Protein AF-A0A3C1WQU0-F1 (afdb_monomer_lite)

Structure (mmCIF, N/CA/C/O backbone):
data_AF-A0A3C1WQU0-F1
#
_entry.id   AF-A0A3C1WQU0-F1
#
loop_
_atom_site.group_PDB
_atom_site.id
_atom_site.type_symbol
_atom_site.label_atom_id
_atom_site.label_alt_id
_atom_site.label_comp_id
_atom_site.label_asym_id
_atom_site.label_entity_id
_atom_site.label_seq_id
_atom_site.pdbx_PDB_ins_code
_atom_site.Cartn_x
_atom_site.Cartn_y
_atom_site.Cartn_z
_atom_site.occupancy
_atom_site.B_iso_or_equiv
_atom_site.auth_seq_id
_atom_site.auth_comp_id
_atom_site.auth_asym_id
_atom_site.auth_atom_id
_atom_site.pdbx_PDB_model_num
ATOM 1 N N . GLU A 1 1 ? -15.881 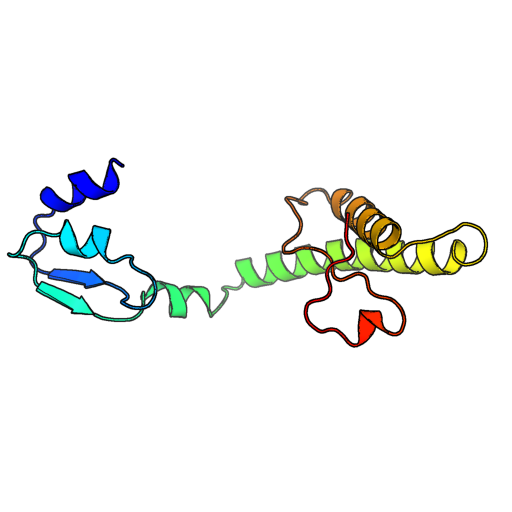16.418 13.4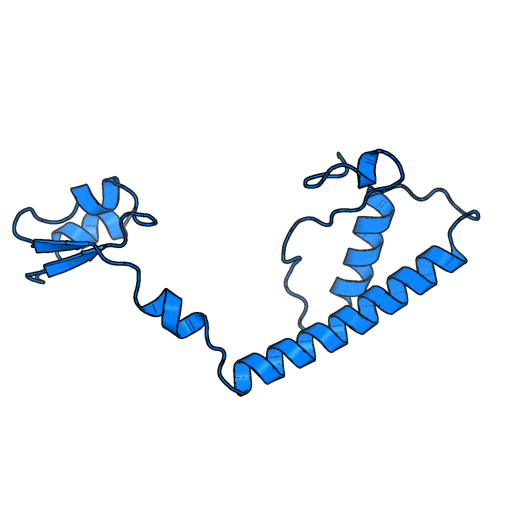57 1.00 62.28 1 GLU A N 1
ATOM 2 C CA . GLU A 1 1 ? -16.452 17.200 14.574 1.00 62.28 1 GLU A CA 1
ATOM 3 C C . GLU A 1 1 ? -17.679 16.532 15.187 1.00 62.28 1 GLU A C 1
ATOM 5 O O . GLU A 1 1 ? -17.634 16.295 16.381 1.00 62.28 1 GLU A O 1
ATOM 10 N N . ALA A 1 2 ? -18.686 16.111 14.406 1.00 83.75 2 ALA A N 1
ATOM 11 C CA . ALA A 1 2 ? -19.897 15.455 14.938 1.00 83.75 2 ALA A CA 1
ATOM 12 C C . ALA A 1 2 ? -19.635 14.257 15.876 1.00 83.75 2 ALA A C 1
ATOM 14 O O . ALA A 1 2 ? -20.265 14.146 16.919 1.00 83.75 2 ALA A O 1
ATOM 15 N N . ILE A 1 3 ? -18.637 13.418 15.570 1.00 91.25 3 ILE A N 1
ATOM 16 C CA . ILE A 1 3 ? -18.340 12.242 16.400 1.00 91.25 3 ILE A CA 1
ATOM 17 C C . ILE A 1 3 ? -18.020 12.594 17.860 1.00 91.25 3 ILE A C 1
ATOM 19 O O . ILE A 1 3 ? -18.403 11.846 18.743 1.00 91.25 3 ILE A O 1
ATOM 23 N N . TYR A 1 4 ? -17.361 13.724 18.131 1.00 91.06 4 TYR A N 1
ATOM 24 C CA . TYR A 1 4 ? -16.984 14.103 19.496 1.00 91.06 4 TYR A CA 1
ATOM 25 C C . TYR A 1 4 ? -18.214 14.480 20.329 1.00 91.06 4 TYR A C 1
ATOM 27 O O . TYR A 1 4 ? -18.360 14.003 21.448 1.00 91.06 4 TYR A O 1
ATOM 35 N N . SER A 1 5 ? -19.144 15.250 19.753 1.00 90.62 5 SER A N 1
ATOM 36 C CA . SER A 1 5 ? -20.416 15.571 20.410 1.00 90.62 5 SER A CA 1
ATOM 37 C C . SER A 1 5 ? -21.321 14.349 20.563 1.00 90.62 5 SER A C 1
ATOM 39 O O . SER A 1 5 ? -22.008 14.212 21.570 1.00 90.62 5 SER A O 1
ATOM 41 N N . ASP A 1 6 ? -21.306 13.433 19.592 1.00 92.50 6 ASP A N 1
ATOM 42 C CA . ASP A 1 6 ? -22.162 12.244 19.620 1.00 92.50 6 ASP A CA 1
ATOM 43 C C . ASP A 1 6 ? -21.801 11.301 20.781 1.00 92.50 6 ASP A C 1
ATOM 45 O O . ASP A 1 6 ? -22.675 10.628 21.332 1.00 92.50 6 ASP A O 1
ATOM 49 N N . LEU A 1 7 ? -20.531 11.282 21.205 1.00 92.25 7 LEU A N 1
ATOM 50 C CA . LEU A 1 7 ? -20.067 10.458 22.325 1.00 92.25 7 LEU A CA 1
ATOM 51 C C . LEU A 1 7 ? -20.708 10.852 23.662 1.00 92.25 7 LEU A C 1
ATOM 53 O O . LEU A 1 7 ? -20.916 9.972 24.498 1.00 92.25 7 LEU A O 1
ATOM 57 N N . HIS A 1 8 ? -21.116 12.115 23.849 1.00 90.44 8 HIS A N 1
ATOM 58 C CA . HIS A 1 8 ? -21.858 12.554 25.046 1.00 90.44 8 HIS A CA 1
ATOM 59 C C . HIS A 1 8 ? -23.219 11.875 25.183 1.00 90.44 8 HIS A C 1
ATOM 61 O O . HIS A 1 8 ? -23.776 11.816 26.280 1.00 90.44 8 HIS A O 1
ATOM 67 N N . HIS A 1 9 ? -23.764 11.381 24.073 1.00 91.81 9 HIS A N 1
ATOM 68 C CA . HIS A 1 9 ? -25.095 10.793 23.997 1.00 91.81 9 HIS A CA 1
ATOM 69 C C . HIS A 1 9 ? -25.087 9.259 24.034 1.00 91.81 9 HIS A C 1
ATOM 71 O O . HIS A 1 9 ? -26.152 8.649 23.940 1.00 91.81 9 HIS A O 1
ATOM 77 N N . ILE A 1 10 ? -23.918 8.629 24.198 1.00 91.88 10 ILE A N 1
ATOM 78 C CA . ILE A 1 10 ? -23.814 7.179 24.394 1.00 91.88 10 ILE A CA 1
ATOM 79 C C . ILE A 1 10 ? -24.502 6.771 25.704 1.00 91.88 10 ILE A C 1
ATOM 81 O O . ILE A 1 10 ? -24.215 7.298 26.779 1.00 91.88 10 ILE A O 1
ATOM 85 N N . ASP A 1 11 ? -25.400 5.792 25.613 1.00 91.56 11 ASP A N 1
ATOM 86 C CA . ASP A 1 11 ? -26.152 5.224 26.738 1.00 91.56 11 ASP A CA 1
ATOM 87 C C . ASP A 1 11 ? -25.600 3.858 27.190 1.00 91.56 11 ASP A C 1
ATOM 89 O O . ASP A 1 11 ? -26.075 3.256 28.159 1.00 91.56 11 ASP A O 1
ATOM 93 N N . GLN A 1 12 ? -24.560 3.358 26.517 1.00 93.50 12 GLN A N 1
ATOM 94 C CA . GLN A 1 12 ? -23.916 2.094 26.848 1.00 93.50 12 GLN A CA 1
ATOM 95 C C . GLN A 1 12 ? -23.139 2.195 28.162 1.00 93.50 12 GLN A C 1
ATOM 97 O O . GLN A 1 12 ? -22.309 3.073 28.373 1.00 93.50 12 GLN A O 1
ATOM 102 N N . LYS A 1 13 ? -23.313 1.188 29.023 1.00 93.69 13 LYS A N 1
ATOM 103 C CA . LYS A 1 13 ? -22.566 1.064 30.284 1.00 93.69 13 LYS A CA 1
ATOM 104 C C . LYS A 1 13 ? -21.056 0.893 30.080 1.00 93.69 13 LYS A C 1
ATOM 106 O O . LYS A 1 13 ? -20.271 1.230 30.965 1.00 93.69 13 LYS A O 1
ATOM 111 N N . SER A 1 14 ? -20.645 0.316 28.955 1.00 96.25 14 SER A N 1
ATOM 112 C CA . SER A 1 14 ? -19.241 0.048 28.660 1.00 96.25 14 SER A CA 1
ATOM 113 C C . SER A 1 14 ? -18.924 0.249 27.191 1.00 96.25 14 SER A C 1
ATOM 115 O O . SER A 1 14 ? -19.688 -0.202 26.338 1.00 96.25 14 SER A O 1
ATOM 117 N N . VAL A 1 15 ? -17.761 0.830 26.916 1.00 95.56 15 VAL A N 1
ATOM 118 C CA . VAL A 1 15 ? -17.258 1.079 25.562 1.00 95.56 15 VAL A CA 1
ATOM 119 C C . VAL A 1 15 ? -15.888 0.429 25.420 1.00 95.56 15 VAL A C 1
ATOM 121 O O . VAL A 1 15 ? -15.025 0.578 26.288 1.00 95.56 15 VAL A O 1
ATOM 124 N N . LEU A 1 16 ? -15.697 -0.323 24.335 1.00 95.81 16 LEU A N 1
ATOM 125 C C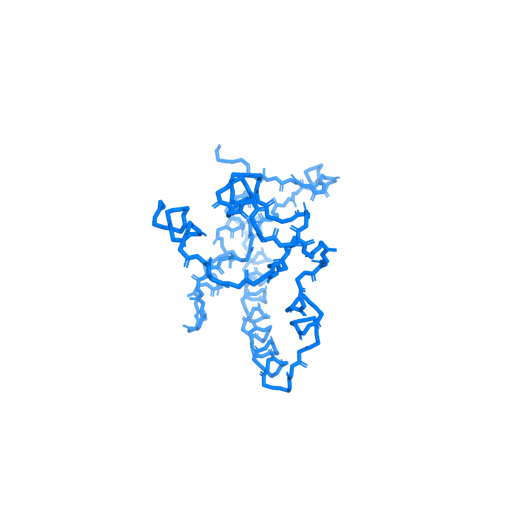A . LEU A 1 16 ? -14.394 -0.871 23.980 1.00 95.81 16 LEU A CA 1
ATOM 126 C C . LEU A 1 16 ? -13.562 0.206 23.290 1.00 95.81 16 LEU A C 1
ATOM 128 O O . LEU A 1 16 ? -14.017 0.809 22.323 1.00 95.81 16 LEU A O 1
ATOM 132 N N . ILE A 1 17 ? -12.339 0.402 23.772 1.00 95.19 17 ILE A N 1
ATOM 133 C CA . ILE A 1 17 ? -11.352 1.281 23.151 1.00 95.19 17 ILE A CA 1
ATOM 134 C C . ILE A 1 17 ? -10.063 0.504 22.895 1.00 95.19 17 ILE A C 1
ATOM 136 O O . ILE A 1 17 ? -9.622 -0.285 23.737 1.00 95.19 17 ILE A O 1
ATOM 140 N N . ASP A 1 18 ? -9.460 0.754 21.738 1.00 95.25 18 ASP A N 1
ATOM 141 C CA . ASP A 1 18 ? -8.122 0.275 21.414 1.00 95.25 18 ASP A CA 1
ATOM 142 C C . ASP A 1 18 ? -7.108 1.372 21.787 1.00 95.25 18 ASP A C 1
ATOM 144 O O . ASP A 1 18 ? -7.096 2.420 21.133 1.00 95.25 18 ASP A O 1
ATOM 148 N N . PRO A 1 19 ? -6.309 1.195 22.856 1.00 92.25 19 PRO A N 1
ATOM 149 C CA . PRO A 1 19 ? -5.433 2.249 23.365 1.00 92.25 19 PRO A CA 1
ATOM 150 C C . PRO A 1 19 ? -4.297 2.624 22.405 1.00 92.25 19 PRO A C 1
ATOM 152 O O . PRO A 1 19 ? -3.733 3.702 22.566 1.00 92.25 19 PRO A O 1
ATOM 155 N N . ASP A 1 20 ? -3.981 1.775 21.421 1.00 92.81 20 ASP A N 1
ATOM 156 C CA . ASP A 1 20 ? -2.903 2.022 20.456 1.00 92.81 20 ASP A CA 1
ATOM 157 C C . ASP A 1 20 ? -3.382 2.815 19.226 1.00 92.81 20 ASP A C 1
ATOM 159 O O . ASP A 1 20 ? -2.572 3.277 18.424 1.00 92.81 20 ASP A O 1
ATOM 163 N N . VAL A 1 21 ? -4.701 2.972 19.058 1.00 92.44 21 VAL A N 1
ATOM 164 C CA . VAL A 1 21 ? -5.313 3.552 17.848 1.00 92.44 21 VAL A CA 1
ATOM 165 C C . VAL A 1 21 ? -6.216 4.743 18.166 1.00 92.44 21 VAL A C 1
ATOM 167 O O . VAL A 1 21 ? -6.268 5.707 17.402 1.00 92.44 21 VAL A O 1
ATOM 170 N N . VAL A 1 22 ? -6.964 4.685 19.270 1.00 93.88 22 VAL A N 1
ATOM 171 C CA . VAL A 1 22 ? -7.934 5.726 19.627 1.00 93.88 22 VAL A CA 1
ATOM 172 C C . VAL A 1 22 ? -7.203 6.934 20.207 1.00 93.88 22 VAL A C 1
ATOM 174 O O . VAL A 1 22 ? -6.449 6.815 21.171 1.00 93.88 22 VAL A O 1
ATOM 177 N N . ASN A 1 23 ? -7.449 8.117 19.636 1.00 93.88 23 ASN A N 1
ATOM 178 C CA . ASN A 1 23 ? -6.877 9.356 20.157 1.00 93.88 23 ASN A CA 1
ATOM 179 C C . ASN A 1 23 ? -7.463 9.707 21.538 1.00 93.88 23 ASN A C 1
ATOM 181 O O . ASN A 1 23 ? -8.595 9.346 21.862 1.00 93.88 23 ASN A O 1
ATOM 185 N N . SER A 1 24 ? -6.699 10.443 22.345 1.00 93.12 24 SER A N 1
ATOM 186 C CA . SER A 1 24 ? -7.091 10.790 23.715 1.00 93.12 24 SER A CA 1
ATOM 187 C C . SER A 1 24 ? -8.360 11.635 23.798 1.00 93.12 24 SER A C 1
ATOM 189 O O . SER A 1 24 ? -9.098 11.509 24.768 1.00 93.12 24 SER A O 1
ATOM 191 N N . GLU A 1 25 ? -8.628 12.470 22.794 1.00 94.00 25 GLU A N 1
ATOM 192 C CA . GLU A 1 25 ? -9.779 13.372 22.800 1.00 94.00 25 GLU A CA 1
ATOM 193 C C . GLU A 1 25 ? -11.094 12.596 22.746 1.00 94.00 25 GLU A C 1
ATOM 195 O O . GLU A 1 25 ? -11.972 12.815 23.570 1.00 94.00 25 GLU A O 1
ATOM 200 N N . LEU A 1 26 ? -11.195 11.585 21.878 1.00 93.69 26 LEU A N 1
ATOM 201 C CA . LEU A 1 26 ? -12.371 10.707 21.833 1.00 93.69 26 LEU A CA 1
ATOM 202 C C . LEU A 1 26 ? -12.625 10.006 23.173 1.00 93.69 26 LEU A C 1
ATOM 204 O O . LEU A 1 26 ? -13.768 9.751 23.533 1.00 93.69 26 LEU A O 1
ATOM 208 N N . VAL A 1 27 ? -11.569 9.677 23.918 1.00 93.12 27 VAL A N 1
ATOM 209 C CA . VAL A 1 27 ? -11.714 9.055 25.240 1.00 93.12 27 VAL A CA 1
ATOM 210 C C . VAL A 1 27 ? -12.194 10.071 26.277 1.00 93.12 27 VAL A C 1
ATOM 212 O O . VAL A 1 27 ? -12.985 9.711 27.145 1.00 93.12 27 VAL A O 1
ATOM 215 N N . ASN A 1 28 ? -11.741 11.324 26.184 1.00 92.88 28 ASN A N 1
ATOM 216 C CA . ASN A 1 28 ? -12.141 12.405 27.087 1.00 92.88 28 ASN A CA 1
ATOM 217 C C . ASN A 1 28 ? 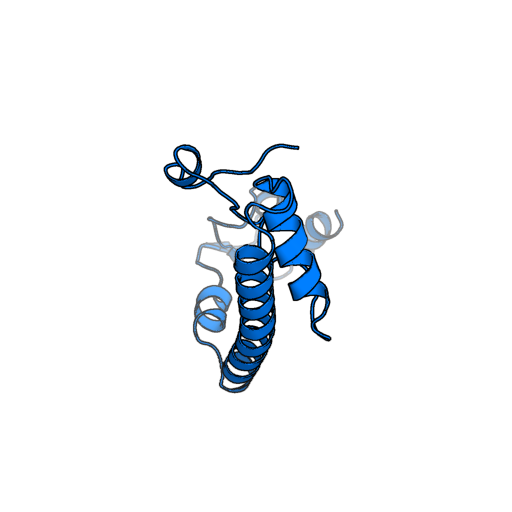-13.602 12.823 26.893 1.00 92.88 28 ASN A C 1
ATOM 219 O O . ASN A 1 28 ? -14.253 13.201 27.864 1.00 92.88 28 ASN A O 1
ATOM 223 N N . GLU A 1 29 ? -14.118 12.715 25.669 1.00 94.25 29 GLU A N 1
ATOM 224 C CA . GLU A 1 29 ? -15.518 13.014 25.357 1.00 94.25 29 GLU A CA 1
ATOM 225 C C . GLU A 1 29 ? -16.486 11.887 25.758 1.00 94.25 29 GLU A C 1
ATOM 227 O O . GLU A 1 29 ? -17.695 12.022 25.610 1.00 94.25 29 GLU A O 1
ATOM 232 N N . LEU A 1 30 ? -16.012 10.756 26.290 1.00 94.06 30 LEU A N 1
ATOM 233 C CA . LEU A 1 30 ? -16.917 9.733 26.816 1.00 94.06 30 LEU A CA 1
ATOM 234 C C . LEU A 1 30 ? -17.466 10.141 28.197 1.00 94.06 30 LEU A C 1
ATOM 236 O O . LEU A 1 30 ? -16.699 10.577 29.060 1.00 94.06 30 LEU A O 1
ATOM 240 N N . PRO A 1 31 ? -18.770 9.937 28.471 1.00 93.81 31 PRO A N 1
ATOM 241 C CA . PRO A 1 31 ? -19.332 10.193 29.790 1.00 93.81 31 PRO A CA 1
ATOM 242 C C . PRO A 1 31 ? -18.582 9.417 30.878 1.00 93.81 31 PRO A C 1
ATOM 244 O O . PRO A 1 31 ? -18.303 8.227 30.733 1.00 93.81 31 PRO A O 1
ATOM 247 N N . SER A 1 32 ? -18.320 10.057 32.019 1.00 91.00 32 SER A N 1
ATOM 248 C CA . SER A 1 32 ? -17.595 9.440 33.144 1.00 91.00 32 SER A CA 1
ATOM 249 C C . SER A 1 32 ? -18.305 8.223 33.757 1.00 91.00 32 SER A C 1
ATOM 251 O O . SER A 1 32 ? -17.694 7.454 34.497 1.00 91.00 32 SER A O 1
ATOM 253 N N . SER A 1 33 ? -19.591 8.032 33.444 1.00 93.12 33 SER A N 1
ATOM 254 C CA . SER A 1 33 ? -20.385 6.853 33.799 1.00 93.12 33 SER A CA 1
ATOM 255 C C . SER A 1 33 ? -20.027 5.602 32.985 1.00 93.12 33 SER A C 1
ATOM 257 O O . SER A 1 33 ? -20.368 4.491 33.401 1.00 93.12 33 SER A O 1
ATOM 259 N N . VAL A 1 34 ? -19.348 5.753 31.845 1.00 95.75 34 VAL A N 1
ATOM 260 C CA . VAL A 1 34 ? -18.976 4.654 30.951 1.00 95.75 34 VAL A CA 1
ATOM 261 C C . VAL A 1 34 ? -17.750 3.918 31.484 1.00 95.75 34 VAL A C 1
ATOM 263 O O . VAL A 1 34 ? -16.705 4.494 31.774 1.00 95.75 34 VAL A O 1
ATOM 266 N N . THR A 1 35 ? -17.841 2.591 31.554 1.00 96.44 35 THR A N 1
ATOM 267 C CA . THR A 1 35 ? -16.690 1.730 31.847 1.00 96.44 35 THR A CA 1
ATOM 268 C C . THR A 1 35 ? -15.881 1.469 30.578 1.00 96.44 35 THR A C 1
ATOM 270 O O . THR A 1 35 ? -16.368 0.840 29.638 1.00 96.44 35 THR A O 1
ATOM 273 N N . LEU A 1 36 ? -14.618 1.892 30.561 1.00 95.38 36 LEU A N 1
ATOM 274 C CA . LEU A 1 36 ? -13.726 1.654 29.427 1.00 95.38 36 LEU A CA 1
ATOM 275 C C . LEU A 1 36 ? -13.178 0.221 29.435 1.00 95.38 36 LEU A C 1
ATOM 277 O O . LEU A 1 36 ? -12.511 -0.202 30.380 1.00 95.38 36 LEU A O 1
ATOM 281 N N . ILE A 1 37 ? -13.406 -0.509 28.346 1.00 96.56 37 ILE A N 1
ATOM 282 C CA . ILE A 1 37 ? -12.813 -1.824 28.090 1.00 96.56 37 ILE A CA 1
ATOM 283 C C . ILE A 1 37 ? -11.631 -1.625 27.142 1.00 96.56 37 ILE A C 1
ATOM 285 O O . ILE A 1 37 ? -11.811 -1.425 25.947 1.00 96.56 37 ILE A O 1
ATOM 289 N N . LYS A 1 38 ? -10.408 -1.693 27.669 1.00 96.06 38 LYS A N 1
ATOM 290 C CA . LYS A 1 38 ? -9.184 -1.496 26.879 1.00 96.06 38 LYS A CA 1
ATOM 291 C C . LYS A 1 38 ? -8.729 -2.810 26.254 1.00 96.06 38 LYS A C 1
ATOM 293 O O . LYS A 1 38 ? -8.193 -3.660 26.966 1.00 96.06 38 LYS A O 1
ATOM 298 N N . LYS A 1 39 ? -8.979 -3.001 24.958 1.00 95.56 39 LYS A N 1
ATOM 299 C CA . LYS A 1 39 ? -8.594 -4.208 24.205 1.00 95.56 39 LYS A CA 1
ATOM 300 C C . LYS A 1 39 ? -8.363 -3.874 22.727 1.00 95.56 39 LYS A C 1
ATOM 302 O O . LYS A 1 39 ? -9.004 -2.947 22.238 1.00 95.56 39 LYS A O 1
ATOM 307 N N . PRO A 1 40 ? -7.539 -4.662 22.009 1.00 93.75 40 PRO A N 1
ATOM 308 C CA . PRO A 1 40 ? -7.391 -4.514 20.567 1.00 93.75 40 PRO A CA 1
ATOM 309 C C . PRO A 1 40 ? -8.737 -4.579 19.846 1.00 93.75 40 PRO A C 1
ATOM 311 O O . PRO A 1 40 ? -9.621 -5.351 20.240 1.00 93.75 40 PRO A O 1
ATOM 314 N N . ASN A 1 41 ? -8.879 -3.808 18.769 1.00 93.25 41 ASN A N 1
ATOM 315 C CA . ASN A 1 41 ? -10.082 -3.835 17.948 1.00 93.25 41 ASN A CA 1
ATOM 316 C C . ASN A 1 41 ? -10.330 -5.268 17.421 1.00 93.25 41 ASN A C 1
ATOM 318 O O . ASN A 1 41 ? -9.476 -5.813 16.716 1.00 93.25 41 ASN A O 1
ATOM 322 N N . PRO A 1 42 ? -11.492 -5.893 17.699 1.00 92.25 42 PRO A N 1
ATOM 323 C CA . PRO A 1 42 ? -11.762 -7.273 17.286 1.00 92.25 42 PRO A CA 1
ATOM 324 C C . PRO A 1 42 ? -11.706 -7.469 15.766 1.00 92.25 42 PRO A C 1
ATOM 326 O O . PRO A 1 42 ? -11.367 -8.557 15.296 1.00 92.25 42 PRO A O 1
ATOM 329 N N . THR A 1 43 ? -11.975 -6.416 14.988 1.00 94.12 43 THR A N 1
ATOM 330 C CA . THR A 1 43 ? -11.908 -6.478 13.524 1.00 94.12 43 THR A CA 1
ATOM 331 C C . THR A 1 43 ? -10.486 -6.702 13.007 1.00 94.12 43 THR A C 1
ATOM 333 O O . THR A 1 43 ? -10.337 -7.222 11.904 1.00 94.12 43 THR A O 1
ATOM 336 N N . LEU A 1 44 ? -9.444 -6.402 13.800 1.00 92.50 44 LEU A N 1
ATOM 337 C CA . LEU A 1 44 ? -8.039 -6.623 13.444 1.00 92.50 44 LEU A CA 1
ATOM 338 C C . LEU A 1 44 ? -7.765 -8.090 13.095 1.00 92.50 44 LEU A C 1
ATOM 340 O O . LEU A 1 44 ? -7.212 -8.377 12.035 1.00 92.50 44 LEU A O 1
ATOM 344 N N . LEU A 1 45 ? -8.179 -9.012 13.969 1.00 92.19 45 LEU A N 1
ATOM 345 C CA . LEU A 1 45 ? -7.993 -10.449 13.750 1.00 92.19 45 LEU A CA 1
ATOM 346 C C . LEU A 1 45 ? -8.931 -10.974 12.663 1.00 92.19 45 LEU A C 1
ATOM 348 O O . LEU A 1 45 ? -8.535 -11.828 11.875 1.00 92.19 45 LEU A O 1
ATOM 352 N N . MET A 1 46 ? -10.151 -10.433 12.582 1.00 94.81 46 MET A N 1
ATOM 353 C CA . MET A 1 46 ? -11.125 -10.846 11.569 1.00 94.81 46 MET A CA 1
ATOM 354 C C . MET A 1 46 ? -10.634 -10.533 10.153 1.00 94.81 46 MET A C 1
ATOM 356 O O . MET A 1 46 ? -10.661 -11.412 9.302 1.00 94.81 46 MET A O 1
ATOM 360 N N . LYS A 1 47 ? -10.108 -9.325 9.906 1.00 95.44 47 LYS A N 1
ATOM 361 C CA . LYS A 1 47 ? -9.576 -8.938 8.586 1.00 95.44 47 LYS A CA 1
ATOM 362 C C . LYS A 1 47 ? -8.198 -9.536 8.276 1.00 95.44 47 LYS A C 1
ATOM 364 O O . LYS A 1 47 ? -7.684 -9.386 7.163 1.00 95.44 47 LYS A O 1
ATOM 369 N N . ALA A 1 48 ? -7.539 -10.161 9.254 1.00 96.00 48 ALA A N 1
ATOM 370 C CA . ALA A 1 48 ? -6.241 -10.793 9.041 1.00 96.00 48 ALA A CA 1
ATOM 371 C C . ALA A 1 48 ? -6.376 -12.041 8.153 1.00 96.00 48 ALA A C 1
ATOM 373 O O . ALA A 1 48 ? -5.561 -12.222 7.245 1.00 96.00 48 ALA A O 1
ATOM 374 N N . VAL A 1 49 ? -7.434 -12.835 8.361 1.00 97.06 49 VAL A N 1
ATOM 375 C CA . VAL A 1 49 ? -7.735 -14.057 7.602 1.00 97.06 49 VAL A CA 1
ATOM 376 C C . VAL A 1 49 ? -8.719 -13.737 6.480 1.00 97.06 49 VAL A C 1
ATOM 378 O O . VAL A 1 49 ? -9.887 -13.461 6.732 1.00 97.06 49 VAL A O 1
ATOM 381 N N . LYS A 1 50 ? -8.239 -13.776 5.236 1.00 97.88 50 LYS A N 1
ATOM 382 C CA . LYS A 1 50 ? -9.044 -13.441 4.055 1.00 97.88 50 LYS A CA 1
ATOM 383 C C . LYS A 1 50 ? -9.978 -14.599 3.732 1.00 97.88 50 LYS A C 1
ATOM 385 O O . LYS A 1 50 ? -9.581 -15.764 3.796 1.00 97.88 50 LYS A O 1
ATOM 390 N N . ASN A 1 51 ? -11.210 -14.282 3.366 1.00 98.38 51 ASN A N 1
ATOM 391 C CA . ASN A 1 51 ? -12.158 -15.261 2.860 1.00 98.38 51 ASN A CA 1
ATOM 392 C C . ASN A 1 51 ? -11.848 -15.619 1.385 1.00 98.38 51 ASN A C 1
ATOM 394 O O . ASN A 1 51 ? -11.075 -14.920 0.725 1.00 98.38 51 ASN A O 1
ATOM 398 N N . PRO A 1 52 ? -12.449 -16.688 0.831 1.00 98.62 52 PRO A N 1
ATOM 399 C CA . PRO A 1 52 ? -12.161 -17.124 -0.539 1.00 98.62 52 PRO A CA 1
ATOM 400 C C . PRO A 1 52 ? -12.401 -16.058 -1.621 1.00 98.62 52 PRO A C 1
ATOM 402 O O . PRO A 1 52 ? -11.674 -16.020 -2.611 1.00 98.62 52 PRO A O 1
ATOM 405 N N . THR A 1 53 ? -13.385 -15.175 -1.438 1.00 98.56 53 THR A N 1
ATOM 406 C CA . THR A 1 53 ? -13.665 -14.072 -2.369 1.00 98.56 53 THR A CA 1
ATOM 407 C C . THR A 1 53 ? -12.559 -13.018 -2.327 1.00 98.56 53 THR A C 1
ATOM 409 O O . THR A 1 53 ? -12.090 -12.585 -3.376 1.00 98.56 53 THR A O 1
ATOM 412 N N . GLU A 1 54 ? -12.100 -12.634 -1.132 1.00 98.50 54 GLU A N 1
ATOM 413 C CA . GLU A 1 54 ? -10.986 -11.688 -0.960 1.00 98.50 54 GLU A CA 1
ATOM 414 C C . GLU A 1 54 ? -9.681 -12.230 -1.558 1.00 98.50 54 GLU A C 1
ATOM 416 O O . GLU A 1 54 ? -8.951 -11.489 -2.216 1.00 98.50 54 GLU A O 1
ATOM 421 N N . ILE A 1 55 ? -9.408 -13.528 -1.379 1.00 98.56 55 ILE A N 1
ATOM 422 C CA . ILE A 1 55 ? -8.238 -14.195 -1.969 1.00 98.56 55 ILE A CA 1
ATOM 423 C C . ILE A 1 55 ? -8.316 -14.145 -3.495 1.00 98.56 55 ILE A C 1
ATOM 425 O O . ILE A 1 55 ? -7.383 -13.663 -4.130 1.00 98.56 55 ILE A O 1
ATOM 429 N N . LYS A 1 56 ? -9.449 -14.549 -4.082 1.00 98.69 56 LYS A N 1
ATOM 430 C CA . LYS A 1 56 ? -9.644 -14.528 -5.537 1.00 98.69 56 LYS A CA 1
ATOM 431 C C . LYS A 1 56 ? -9.462 -13.126 -6.132 1.00 98.69 56 LYS A C 1
ATOM 433 O O . LYS A 1 56 ? -8.845 -12.976 -7.182 1.00 98.69 56 LYS A O 1
ATOM 438 N N . ASN A 1 57 ? -9.983 -12.096 -5.467 1.00 98.00 57 ASN A N 1
ATOM 439 C CA . ASN A 1 57 ? -9.811 -10.713 -5.921 1.00 98.00 57 ASN A CA 1
ATOM 440 C C . ASN A 1 57 ? -8.357 -10.242 -5.777 1.00 98.00 57 ASN A C 1
ATOM 442 O O . ASN A 1 57 ? -7.853 -9.537 -6.646 1.00 98.00 57 ASN A O 1
ATOM 446 N N . THR A 1 58 ? -7.662 -10.667 -4.718 1.00 97.94 58 THR A N 1
ATOM 447 C CA . THR A 1 58 ? -6.230 -10.387 -4.545 1.00 97.94 58 THR A CA 1
ATOM 448 C C . THR A 1 58 ? -5.414 -11.023 -5.671 1.00 97.94 58 THR A C 1
ATOM 450 O O . THR A 1 58 ? -4.538 -10.367 -6.226 1.00 97.94 58 THR A O 1
ATOM 453 N N . GLU A 1 59 ? -5.715 -12.268 -6.048 1.00 98.38 59 GLU A N 1
ATOM 454 C CA . GLU A 1 59 ? -5.069 -12.955 -7.173 1.00 98.38 59 GLU A CA 1
ATOM 455 C C . GLU A 1 59 ? -5.302 -12.221 -8.499 1.00 98.38 59 GLU A C 1
ATOM 457 O O . GLU A 1 59 ? -4.347 -12.002 -9.241 1.00 98.38 59 GLU A O 1
ATOM 462 N N . ALA A 1 60 ? -6.537 -11.788 -8.774 1.00 97.88 60 ALA A N 1
ATOM 463 C CA . ALA A 1 60 ? -6.858 -11.005 -9.968 1.00 97.88 60 ALA A CA 1
ATOM 464 C C . ALA A 1 60 ? -6.050 -9.696 -10.029 1.00 97.88 60 ALA A C 1
ATOM 466 O O . ALA A 1 60 ? -5.373 -9.445 -11.023 1.00 97.88 60 ALA A O 1
ATOM 467 N N . ALA A 1 61 ? -6.010 -8.935 -8.929 1.00 97.44 61 ALA A N 1
ATOM 468 C CA . ALA A 1 61 ? -5.217 -7.708 -8.849 1.00 97.44 61 ALA A CA 1
ATOM 469 C C . ALA A 1 61 ? -3.711 -7.955 -9.081 1.00 97.44 61 ALA A C 1
ATOM 471 O O . ALA A 1 61 ? -3.036 -7.152 -9.722 1.00 97.44 61 ALA A O 1
ATOM 472 N N . HIS A 1 62 ? -3.173 -9.084 -8.603 1.00 98.19 62 HIS A N 1
ATOM 473 C CA . HIS A 1 62 ? -1.771 -9.451 -8.843 1.00 98.19 62 HIS A CA 1
ATOM 474 C C . HIS A 1 62 ? -1.500 -9.858 -10.295 1.00 98.19 62 HIS A C 1
ATOM 476 O O . HIS A 1 62 ? -0.388 -9.652 -10.781 1.00 98.19 62 HIS A O 1
ATOM 482 N N . ILE A 1 63 ? -2.479 -10.437 -10.995 1.00 98.19 63 ILE A N 1
ATOM 483 C CA . ILE A 1 63 ? -2.351 -10.740 -12.425 1.00 98.19 63 ILE A CA 1
ATOM 484 C C . ILE A 1 63 ? -2.218 -9.435 -13.215 1.00 98.19 63 ILE A C 1
ATOM 486 O O . ILE A 1 63 ? -1.295 -9.311 -14.025 1.00 98.19 63 ILE A O 1
ATOM 490 N N . ASP A 1 64 ? -3.071 -8.449 -12.934 1.00 97.38 64 ASP A N 1
ATOM 491 C CA . ASP A 1 64 ? -3.024 -7.143 -13.596 1.00 97.38 64 ASP A CA 1
ATOM 492 C C . ASP A 1 64 ? -1.718 -6.392 -13.293 1.00 97.38 64 ASP A C 1
ATOM 494 O O . ASP A 1 64 ? -1.055 -5.901 -14.215 1.00 97.38 64 ASP A O 1
ATOM 498 N N . ASP A 1 65 ? -1.269 -6.381 -12.030 1.00 98.31 65 ASP A N 1
ATOM 499 C CA . ASP A 1 65 ? 0.028 -5.785 -11.671 1.00 98.31 65 ASP A CA 1
ATOM 500 C C . ASP A 1 65 ? 1.198 -6.537 -12.327 1.00 98.31 65 ASP A C 1
ATOM 502 O O . ASP A 1 65 ? 2.153 -5.927 -12.809 1.00 98.31 65 ASP A O 1
ATOM 506 N N . GLY A 1 66 ? 1.103 -7.864 -12.449 1.00 98.31 66 GLY A N 1
ATOM 507 C CA . GLY A 1 66 ? 2.076 -8.686 -13.165 1.00 98.31 66 GLY A CA 1
ATOM 508 C C . GLY A 1 66 ? 2.211 -8.294 -14.640 1.00 98.31 66 GLY A C 1
ATOM 509 O O . GLY A 1 66 ? 3.329 -8.228 -15.168 1.00 98.31 66 GLY A O 1
ATOM 510 N N . VAL A 1 67 ? 1.100 -7.967 -15.308 1.00 98.31 67 VAL A N 1
ATOM 511 C CA . VAL A 1 67 ? 1.107 -7.427 -16.678 1.00 98.31 67 VAL A CA 1
ATOM 512 C C . VAL A 1 67 ? 1.793 -6.059 -16.714 1.00 98.31 67 VAL A C 1
ATOM 514 O O . VAL A 1 67 ? 2.652 -5.835 -17.576 1.00 98.31 67 VAL A O 1
ATOM 517 N N . ALA A 1 68 ? 1.469 -5.159 -15.781 1.00 98.31 68 ALA A N 1
ATOM 518 C CA . ALA A 1 68 ? 2.072 -3.828 -15.701 1.00 98.31 68 ALA A CA 1
ATOM 519 C C . ALA A 1 68 ? 3.593 -3.889 -15.468 1.00 98.31 68 ALA A C 1
ATOM 521 O O . ALA A 1 68 ? 4.360 -3.281 -16.219 1.00 98.31 68 ALA A O 1
ATOM 522 N N . VAL A 1 69 ? 4.048 -4.691 -14.502 1.00 98.44 69 VAL A N 1
ATOM 523 C CA . VAL A 1 69 ? 5.473 -4.893 -14.195 1.00 98.44 69 VAL A CA 1
ATOM 524 C C . VAL A 1 69 ? 6.208 -5.540 -15.370 1.00 98.44 69 VAL A C 1
ATOM 526 O O . VAL A 1 69 ? 7.320 -5.132 -15.708 1.00 98.44 69 VAL A O 1
ATOM 529 N N . THR A 1 70 ? 5.589 -6.503 -16.059 1.00 98.69 70 THR A N 1
ATOM 530 C CA . THR A 1 70 ? 6.187 -7.125 -17.253 1.00 98.69 70 THR A CA 1
ATOM 531 C C . THR A 1 70 ? 6.385 -6.104 -18.375 1.00 98.69 70 THR A C 1
ATOM 533 O O . THR A 1 70 ? 7.460 -6.050 -18.981 1.00 98.69 70 THR A O 1
ATOM 536 N N . ARG A 1 71 ? 5.379 -5.255 -18.632 1.00 98.62 71 ARG A N 1
ATOM 537 C CA . ARG A 1 71 ? 5.471 -4.150 -19.603 1.00 98.62 71 ARG A CA 1
ATOM 538 C C . ARG A 1 71 ? 6.553 -3.147 -19.211 1.00 98.62 71 ARG A C 1
ATOM 540 O O . ARG A 1 71 ? 7.345 -2.757 -20.068 1.00 98.62 71 ARG A O 1
ATOM 547 N N . PHE A 1 72 ? 6.639 -2.795 -17.930 1.00 98.56 72 PHE A N 1
ATOM 548 C CA . PHE A 1 72 ? 7.677 -1.917 -17.397 1.00 98.56 72 PHE A CA 1
ATOM 549 C C . PHE A 1 72 ? 9.087 -2.478 -17.617 1.00 98.56 72 PHE A C 1
ATOM 551 O O . PHE A 1 72 ? 9.935 -1.790 -18.182 1.00 98.56 72 PHE A O 1
ATOM 558 N N . ILE A 1 73 ? 9.336 -3.740 -17.252 1.00 98.44 73 ILE A N 1
ATOM 559 C CA . ILE A 1 73 ? 10.641 -4.392 -17.451 1.00 98.44 73 ILE A CA 1
ATOM 560 C C . ILE A 1 73 ? 10.991 -4.460 -18.941 1.00 98.44 73 ILE A C 1
ATOM 562 O O . ILE A 1 73 ? 12.143 -4.230 -19.318 1.00 98.44 73 ILE A O 1
ATOM 566 N N . TYR A 1 74 ? 10.013 -4.776 -19.797 1.00 98.56 74 TYR A N 1
ATOM 567 C CA . TYR A 1 74 ? 10.209 -4.773 -21.244 1.00 98.56 74 TYR A CA 1
ATOM 568 C C . TYR A 1 74 ? 10.608 -3.382 -21.744 1.00 98.56 74 TYR A C 1
ATOM 570 O O . TYR A 1 74 ? 11.628 -3.264 -22.423 1.00 98.56 74 TYR A O 1
ATOM 578 N N . TRP A 1 75 ? 9.856 -2.339 -21.384 1.00 98.31 75 TRP A N 1
ATOM 579 C CA . TRP A 1 75 ? 10.180 -0.957 -21.735 1.00 98.31 75 TRP A CA 1
ATOM 580 C C . TRP A 1 75 ? 11.588 -0.592 -21.259 1.00 98.31 75 TRP A C 1
ATOM 582 O O . TRP A 1 75 ? 12.421 -0.215 -22.077 1.00 98.31 75 TRP A O 1
ATOM 592 N N . LEU A 1 76 ? 11.904 -0.814 -19.982 1.00 97.62 76 LEU A N 1
ATOM 593 C CA . LEU A 1 76 ? 13.196 -0.456 -19.401 1.00 97.62 76 LEU A CA 1
ATOM 594 C C . LEU A 1 76 ? 14.355 -1.095 -20.183 1.00 97.62 76 LEU A C 1
ATOM 596 O O . LEU A 1 76 ? 15.271 -0.399 -20.615 1.00 97.62 76 LEU A O 1
ATOM 600 N N . LYS A 1 77 ? 14.281 -2.403 -20.464 1.00 97.25 77 LYS A N 1
ATOM 601 C CA . LYS A 1 77 ? 15.315 -3.123 -21.231 1.00 97.25 77 LYS A CA 1
ATOM 602 C C . LYS A 1 77 ? 15.520 -2.591 -22.649 1.00 97.25 77 LYS A C 1
ATOM 604 O O . LYS A 1 77 ? 16.627 -2.681 -23.169 1.00 97.25 77 LYS A O 1
ATOM 609 N N . HIS A 1 78 ? 14.469 -2.082 -23.287 1.00 97.44 78 HIS A N 1
ATOM 610 C CA . HIS A 1 78 ? 14.536 -1.605 -24.669 1.00 97.44 78 HIS A CA 1
ATOM 611 C C . HIS A 1 78 ? 14.820 -0.107 -24.784 1.00 97.44 78 HIS A C 1
ATOM 613 O O . HIS A 1 78 ? 15.138 0.346 -25.886 1.00 97.44 78 HIS A O 1
ATOM 619 N N . THR A 1 79 ? 14.724 0.632 -23.683 1.00 96.88 79 THR A N 1
ATOM 620 C CA . THR A 1 79 ? 14.851 2.091 -23.632 1.00 96.88 79 THR A CA 1
ATOM 621 C C . THR A 1 79 ? 16.177 2.533 -23.008 1.00 96.88 79 THR A C 1
ATOM 623 O O . THR A 1 79 ? 16.766 3.523 -23.448 1.00 96.88 79 THR A O 1
ATOM 626 N N . VAL A 1 80 ? 16.705 1.773 -22.039 1.00 94.56 80 VAL A N 1
ATOM 627 C CA . VAL A 1 80 ? 18.009 2.052 -21.417 1.00 94.56 80 VAL A CA 1
ATOM 628 C C . VAL A 1 80 ? 19.100 2.191 -22.482 1.00 94.56 80 VAL A C 1
ATOM 630 O O . VAL A 1 80 ? 19.246 1.354 -23.373 1.00 94.56 80 VAL A O 1
ATOM 633 N N . GLY A 1 81 ? 19.878 3.272 -22.381 1.00 93.44 81 GLY A N 1
ATOM 634 C CA . GLY A 1 81 ? 20.964 3.593 -23.310 1.00 93.44 81 GLY A CA 1
ATOM 635 C C . GLY A 1 81 ? 20.520 4.278 -24.605 1.00 93.44 81 GLY A C 1
ATOM 636 O O . GLY A 1 81 ? 21.381 4.703 -25.371 1.00 93.44 81 GLY A O 1
ATOM 637 N N . LYS A 1 82 ? 19.209 4.418 -24.849 1.00 96.00 82 LYS A N 1
ATOM 638 C CA . LYS A 1 82 ? 18.659 5.186 -25.980 1.00 96.00 82 LYS A CA 1
ATOM 639 C C . LYS A 1 82 ? 18.191 6.576 -25.565 1.00 96.00 82 LYS A C 1
ATOM 641 O O . LYS A 1 82 ? 18.378 7.524 -26.318 1.00 96.00 82 LYS A O 1
ATOM 646 N N . GLU A 1 83 ? 17.629 6.694 -24.368 1.00 94.38 83 GLU A N 1
ATOM 647 C CA . GLU A 1 83 ? 17.217 7.965 -23.769 1.00 94.38 83 GLU A CA 1
ATOM 648 C C . GLU A 1 83 ? 17.605 8.025 -22.282 1.00 94.38 83 GLU A C 1
ATOM 650 O O . GLU A 1 83 ? 17.840 6.979 -21.663 1.00 94.38 83 GLU A O 1
ATOM 655 N N . PRO A 1 84 ? 17.723 9.233 -21.698 1.00 94.62 84 PRO A N 1
ATOM 656 C CA . PRO A 1 84 ? 17.952 9.389 -20.268 1.00 94.62 84 PRO A CA 1
ATOM 657 C C . PRO A 1 84 ? 16.758 8.870 -19.463 1.00 94.62 84 PRO A C 1
ATOM 659 O O . PRO A 1 84 ? 15.628 9.292 -19.686 1.00 94.62 84 PRO A O 1
ATOM 662 N N . ILE A 1 85 ? 17.028 7.999 -18.491 1.00 96.06 85 ILE A N 1
ATOM 663 C CA . ILE A 1 85 ? 16.039 7.509 -17.528 1.00 96.06 85 ILE A CA 1
ATOM 664 C C . ILE A 1 85 ? 16.525 7.899 -16.135 1.00 96.06 85 ILE A C 1
ATOM 666 O O . ILE A 1 85 ? 17.617 7.510 -15.719 1.00 96.06 85 ILE A O 1
ATOM 670 N N . THR A 1 86 ? 15.715 8.676 -15.428 1.00 95.69 86 THR A N 1
ATOM 671 C CA . THR A 1 86 ? 15.878 8.975 -14.002 1.00 95.69 86 THR A CA 1
ATOM 672 C C . THR A 1 86 ? 15.033 8.022 -13.160 1.00 95.69 86 THR A C 1
ATOM 674 O O . THR A 1 86 ? 14.074 7.426 -13.658 1.00 95.69 86 THR A O 1
ATOM 677 N N . GLU A 1 87 ? 15.346 7.917 -11.871 1.00 96.31 87 GLU A N 1
ATOM 678 C CA . GLU A 1 87 ? 14.537 7.174 -10.897 1.00 96.31 87 GLU A CA 1
ATOM 679 C C . GLU A 1 87 ? 13.064 7.616 -10.923 1.00 96.31 87 GLU A C 1
ATOM 681 O O . GLU A 1 87 ? 12.175 6.767 -11.007 1.00 96.31 87 GLU A O 1
ATOM 686 N N . MET A 1 88 ? 12.807 8.926 -10.984 1.00 95.69 88 MET A N 1
ATOM 687 C CA . MET A 1 88 ? 11.459 9.491 -11.104 1.00 95.69 88 MET A CA 1
ATOM 688 C C . MET A 1 88 ? 10.765 9.074 -12.407 1.00 95.69 88 MET A C 1
ATOM 690 O O . MET A 1 88 ? 9.667 8.531 -12.370 1.00 95.69 88 MET A O 1
ATOM 694 N N . SER A 1 89 ? 11.437 9.204 -13.559 1.00 95.69 89 SER A N 1
ATOM 695 C CA . SER A 1 89 ? 10.842 8.804 -14.845 1.00 95.69 89 SER A CA 1
ATOM 696 C C . SER A 1 89 ? 10.529 7.303 -14.917 1.00 95.69 89 SER A C 1
ATOM 698 O O . SER A 1 89 ? 9.568 6.897 -15.566 1.00 95.69 89 SER A O 1
ATOM 700 N N . ALA A 1 90 ? 11.312 6.466 -14.228 1.00 96.62 90 ALA A N 1
ATOM 701 C CA . ALA A 1 90 ? 11.044 5.038 -14.128 1.00 96.62 90 ALA A CA 1
ATOM 702 C C . ALA A 1 90 ? 9.828 4.748 -13.229 1.00 96.62 90 ALA A C 1
ATOM 704 O O . ALA A 1 90 ? 8.998 3.914 -13.595 1.00 96.62 90 ALA A O 1
ATOM 705 N N . ALA A 1 91 ? 9.686 5.453 -12.100 1.00 96.88 91 ALA A N 1
ATOM 706 C CA . ALA A 1 91 ? 8.506 5.359 -11.239 1.00 96.88 91 ALA A CA 1
ATOM 707 C C . ALA A 1 91 ? 7.230 5.791 -11.983 1.00 96.88 91 ALA A C 1
ATOM 709 O O . ALA A 1 91 ? 6.248 5.044 -12.009 1.00 96.88 91 ALA A O 1
ATOM 710 N N . ASP A 1 92 ? 7.279 6.933 -12.675 1.00 96.69 92 ASP A N 1
ATOM 711 C CA . ASP A 1 92 ? 6.174 7.450 -13.489 1.00 96.69 92 ASP A CA 1
ATOM 712 C C . ASP A 1 92 ? 5.772 6.465 -14.586 1.00 96.69 92 ASP A C 1
ATOM 714 O O . ASP A 1 92 ? 4.585 6.236 -14.834 1.00 96.69 92 ASP A O 1
ATOM 718 N N . LYS A 1 93 ? 6.758 5.827 -15.225 1.00 97.75 93 LYS A N 1
ATOM 719 C CA . LYS A 1 93 ? 6.487 4.862 -16.287 1.00 97.75 93 LYS A CA 1
ATOM 720 C C . LYS A 1 93 ? 5.844 3.581 -15.768 1.00 97.75 93 LYS A C 1
ATOM 722 O O . LYS A 1 93 ? 4.956 3.036 -16.421 1.00 97.75 93 LYS A O 1
ATOM 727 N N . LEU A 1 94 ? 6.255 3.095 -14.596 1.00 98.12 94 LEU A N 1
ATOM 728 C CA . LEU A 1 94 ? 5.579 1.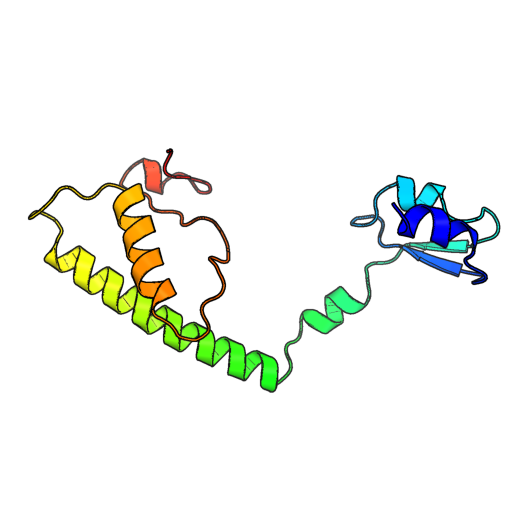973 -13.943 1.00 98.12 94 LEU A CA 1
ATOM 729 C C . LEU A 1 94 ? 4.132 2.340 -13.578 1.00 98.12 94 LEU A C 1
ATOM 731 O O . LEU A 1 94 ? 3.220 1.544 -13.808 1.00 98.12 94 LEU A O 1
ATOM 735 N N . LEU A 1 95 ? 3.909 3.554 -13.068 1.00 98.00 95 LEU A N 1
ATOM 736 C CA . LEU A 1 95 ? 2.574 4.062 -12.761 1.00 98.00 95 LEU A CA 1
ATOM 737 C C . LEU A 1 95 ? 1.687 4.160 -14.011 1.00 98.00 95 LEU A C 1
ATOM 739 O O . LEU A 1 95 ? 0.522 3.775 -13.958 1.00 98.00 95 LEU A O 1
ATOM 743 N N . GLU A 1 96 ? 2.226 4.623 -15.141 1.00 98.25 96 GLU A N 1
ATOM 744 C CA . GLU A 1 96 ? 1.519 4.647 -16.430 1.00 98.25 96 GLU A CA 1
ATOM 745 C C . GLU A 1 96 ? 1.009 3.251 -16.813 1.00 98.25 96 GLU A C 1
ATOM 747 O O . GLU A 1 96 ? -0.154 3.097 -17.185 1.00 98.25 96 GLU A O 1
ATOM 752 N N . PHE A 1 97 ? 1.845 2.217 -16.670 1.00 98.44 97 PHE A N 1
ATOM 753 C CA . PHE A 1 97 ? 1.436 0.848 -16.982 1.00 98.44 97 PHE A CA 1
ATOM 754 C C . PHE A 1 97 ? 0.397 0.290 -16.007 1.00 98.44 97 PHE A C 1
ATOM 756 O O . PHE A 1 97 ? -0.474 -0.461 -16.444 1.00 98.44 97 PHE A O 1
ATOM 763 N N . ARG A 1 98 ? 0.458 0.658 -14.721 1.00 98.31 98 ARG A N 1
ATOM 764 C CA . ARG A 1 98 ? -0.544 0.266 -13.714 1.00 98.31 98 ARG A CA 1
ATOM 765 C C . ARG A 1 98 ? -1.899 0.926 -13.954 1.00 98.31 98 ARG A C 1
ATOM 767 O O . ARG A 1 98 ? -2.917 0.250 -13.894 1.00 98.31 98 ARG A O 1
ATOM 774 N N . LYS A 1 99 ? -1.905 2.212 -14.321 1.00 98.06 99 LYS A N 1
ATOM 775 C CA . LYS A 1 99 ? -3.115 2.979 -14.675 1.00 98.06 99 LYS A CA 1
ATOM 776 C C . LYS A 1 99 ? -3.872 2.427 -15.886 1.00 98.06 99 LYS A C 1
ATOM 778 O O . LYS A 1 99 ? -5.001 2.835 -16.123 1.00 98.06 99 LYS A O 1
ATOM 783 N N . ALA A 1 100 ? -3.251 1.545 -16.667 1.00 96.75 100 ALA A N 1
ATOM 784 C CA . ALA A 1 100 ? -3.886 0.906 -17.812 1.00 96.75 100 ALA A CA 1
ATOM 785 C C . ALA A 1 100 ? -4.739 -0.325 -17.444 1.00 96.75 100 ALA A C 1
ATOM 787 O O . ALA A 1 100 ? -5.353 -0.894 -18.344 1.00 96.75 100 ALA A O 1
ATOM 788 N N . ALA A 1 101 ? -4.737 -0.775 -16.184 1.00 95.06 101 ALA A N 1
ATOM 789 C CA . ALA A 1 101 ? -5.655 -1.808 -15.702 1.00 95.06 101 ALA A CA 1
ATOM 790 C C . ALA A 1 101 ? -7.029 -1.197 -15.379 1.00 95.06 101 ALA A C 1
ATOM 792 O O . ALA A 1 101 ? -7.093 -0.110 -14.804 1.00 95.06 101 ALA A O 1
ATOM 793 N N . ASP A 1 102 ? -8.113 -1.898 -15.723 1.00 93.31 102 ASP A N 1
ATOM 794 C CA . ASP A 1 102 ? -9.485 -1.369 -15.627 1.00 93.31 102 ASP A CA 1
ATOM 795 C C . ASP A 1 102 ? -9.890 -1.013 -14.186 1.00 93.31 102 ASP A C 1
ATOM 797 O O . ASP A 1 102 ? -10.528 0.013 -13.957 1.00 93.31 102 ASP A O 1
ATOM 801 N N . ASP A 1 103 ? -9.467 -1.823 -13.212 1.00 93.75 103 ASP A N 1
ATOM 802 C CA . ASP A 1 103 ? -9.795 -1.655 -11.790 1.00 93.75 103 ASP A CA 1
ATOM 803 C C . ASP A 1 103 ? -8.706 -0.893 -11.002 1.00 93.75 103 ASP A C 1
ATOM 805 O O . ASP A 1 103 ? -8.657 -0.947 -9.769 1.00 93.75 103 ASP A O 1
ATOM 809 N N . PHE A 1 104 ? -7.801 -0.179 -11.686 1.00 97.38 104 PHE A N 1
ATOM 810 C CA . PHE A 1 104 ? -6.795 0.643 -11.012 1.00 97.38 104 PHE A CA 1
ATOM 811 C C . PHE A 1 104 ? -7.452 1.813 -10.264 1.00 97.38 104 PHE A C 1
ATOM 813 O O . PHE A 1 104 ? -8.163 2.627 -10.850 1.00 97.38 104 PHE A O 1
ATOM 820 N N . ILE A 1 105 ? -7.146 1.937 -8.971 1.00 97.25 105 ILE A N 1
ATOM 821 C CA . ILE A 1 105 ? -7.603 3.054 -8.131 1.00 97.25 105 ILE A CA 1
ATOM 822 C C . ILE A 1 105 ? -6.456 4.048 -7.948 1.00 97.25 105 ILE A C 1
ATOM 824 O O . ILE A 1 105 ? -6.493 5.171 -8.448 1.00 97.25 105 ILE A O 1
ATOM 828 N N . GLU A 1 106 ? -5.414 3.616 -7.245 1.00 96.50 106 GLU A N 1
ATOM 829 C CA . GLU A 1 106 ? -4.233 4.409 -6.928 1.00 96.50 106 GLU A CA 1
ATOM 830 C C . GLU A 1 106 ? -3.050 3.494 -6.593 1.00 96.50 106 GLU A C 1
ATOM 832 O O . GLU A 1 106 ? -3.175 2.267 -6.539 1.00 96.50 106 GLU A O 1
ATOM 837 N N . VAL A 1 107 ? -1.879 4.091 -6.375 1.00 96.06 107 VAL A N 1
ATOM 838 C CA . VAL A 1 107 ? -0.734 3.360 -5.829 1.00 96.06 107 VAL A CA 1
ATOM 839 C C . VAL A 1 107 ? -0.967 3.049 -4.355 1.00 96.06 107 VAL A C 1
ATOM 841 O O . VAL A 1 107 ? -1.439 3.891 -3.602 1.00 96.06 107 VAL A O 1
ATOM 844 N N . SER A 1 108 ? -0.590 1.848 -3.916 1.00 96.19 108 SER A N 1
ATOM 845 C CA . SER A 1 108 ? -0.698 1.468 -2.501 1.00 96.19 108 SER A CA 1
ATOM 846 C C . SER A 1 108 ? 0.287 2.212 -1.590 1.00 96.19 108 SER A C 1
ATOM 848 O O . SER A 1 108 ? 0.101 2.219 -0.376 1.00 96.19 108 SER A O 1
ATOM 850 N N . PHE A 1 109 ? 1.367 2.751 -2.165 1.00 95.19 109 PHE A N 1
ATOM 851 C CA . PHE A 1 109 ? 2.398 3.582 -1.535 1.00 95.19 109 PHE A CA 1
ATOM 852 C C . PHE A 1 109 ? 3.295 4.191 -2.632 1.00 95.19 109 PHE A C 1
ATOM 854 O O . PHE A 1 109 ? 3.264 3.735 -3.782 1.00 95.19 109 PHE A O 1
ATOM 861 N N . ASP A 1 110 ? 4.115 5.181 -2.279 1.00 92.88 110 ASP A N 1
ATOM 862 C CA . ASP A 1 110 ? 5.039 5.823 -3.218 1.00 92.88 110 ASP A CA 1
ATOM 863 C C . ASP A 1 110 ? 6.095 4.846 -3.746 1.00 92.88 110 ASP A C 1
ATOM 865 O O . ASP A 1 110 ? 6.702 4.065 -3.012 1.00 92.88 110 ASP A O 1
ATOM 869 N N . THR A 1 111 ? 6.315 4.854 -5.060 1.00 95.25 111 THR A N 1
ATOM 870 C CA . THR A 1 111 ? 7.199 3.868 -5.689 1.00 95.25 111 THR A CA 1
ATOM 871 C C . THR A 1 111 ? 8.656 4.140 -5.331 1.00 95.25 111 THR A C 1
ATOM 873 O O . THR A 1 111 ? 9.241 5.129 -5.768 1.00 95.25 111 THR A O 1
ATOM 876 N N . ILE A 1 112 ? 9.277 3.195 -4.623 1.00 96.12 112 ILE A N 1
ATOM 877 C CA . ILE A 1 112 ? 10.726 3.185 -4.400 1.00 96.12 112 ILE A CA 1
ATOM 878 C C . ILE A 1 112 ? 11.411 2.809 -5.719 1.00 96.12 112 ILE A C 1
ATOM 880 O O . ILE A 1 112 ? 11.548 1.634 -6.065 1.00 96.12 112 ILE A O 1
ATOM 884 N N . SER A 1 113 ? 11.826 3.823 -6.470 1.00 96.19 113 SER A N 1
ATOM 885 C CA . SER A 1 113 ? 12.652 3.687 -7.667 1.00 96.19 113 SER A CA 1
ATOM 886 C C . SER A 1 113 ? 14.049 4.173 -7.322 1.00 96.19 113 SER A C 1
ATOM 888 O O . SER A 1 113 ? 14.234 5.356 -7.068 1.00 96.19 113 SER A O 1
ATOM 890 N N . ALA A 1 114 ? 15.010 3.254 -7.241 1.00 95.62 114 ALA A N 1
ATOM 891 C CA . ALA A 1 114 ? 16.340 3.536 -6.717 1.00 95.62 114 ALA A CA 1
ATOM 892 C C . ALA A 1 114 ? 17.436 2.877 -7.566 1.00 95.62 114 ALA A C 1
ATOM 894 O O . ALA A 1 114 ? 17.313 1.722 -7.983 1.00 95.62 114 ALA A O 1
ATOM 895 N N . TYR A 1 115 ? 18.533 3.594 -7.794 1.00 94.56 115 TYR A N 1
ATOM 896 C CA . TYR A 1 115 ? 19.675 3.152 -8.583 1.00 94.56 115 TYR A CA 1
ATOM 897 C C . TYR A 1 115 ? 20.990 3.321 -7.814 1.00 94.56 115 TYR A C 1
ATOM 899 O O . TYR A 1 115 ? 21.235 4.335 -7.166 1.00 94.56 115 TYR A O 1
ATOM 907 N N . LYS A 1 116 ? 21.863 2.309 -7.914 1.00 95.06 116 LYS A N 1
ATOM 908 C CA . LYS A 1 116 ? 23.176 2.252 -7.247 1.00 95.06 116 LYS A CA 1
ATOM 909 C C . LYS A 1 116 ? 23.103 2.593 -5.753 1.00 95.06 116 LYS A C 1
ATOM 911 O O . LYS A 1 116 ? 22.487 1.844 -5.004 1.00 95.06 116 LYS A O 1
ATOM 916 N N . GLU A 1 117 ? 23.750 3.668 -5.309 1.00 95.62 117 GLU A N 1
ATOM 917 C CA . GLU A 1 117 ? 23.880 4.038 -3.902 1.00 95.62 117 GLU A CA 1
ATOM 918 C C . GLU A 1 117 ? 22.513 4.314 -3.260 1.00 95.62 117 GLU A C 1
ATOM 920 O O . GLU A 1 117 ? 22.302 3.957 -2.102 1.00 95.62 117 GLU A O 1
ATOM 925 N N . ASN A 1 118 ? 21.554 4.841 -4.030 1.00 95.00 118 ASN A N 1
ATOM 926 C CA . ASN A 1 118 ? 20.188 5.066 -3.558 1.00 95.00 118 ASN A CA 1
ATOM 927 C C . ASN A 1 118 ? 19.471 3.745 -3.239 1.00 95.00 118 ASN A C 1
ATOM 929 O O . ASN A 1 118 ? 18.668 3.688 -2.314 1.00 95.00 118 ASN A O 1
ATOM 933 N N . ALA A 1 119 ? 19.802 2.650 -3.936 1.00 94.06 119 ALA A N 1
ATOM 934 C CA . ALA A 1 119 ? 19.203 1.335 -3.689 1.00 94.06 119 ALA A CA 1
ATOM 935 C C . ALA A 1 119 ? 19.672 0.691 -2.370 1.00 94.06 119 ALA A C 1
ATOM 937 O O . ALA A 1 119 ? 19.101 -0.310 -1.939 1.00 94.06 119 ALA A O 1
ATOM 938 N N . ALA A 1 120 ? 20.693 1.254 -1.711 1.00 94.44 120 ALA A N 1
ATOM 939 C CA . ALA A 1 120 ? 21.105 0.839 -0.371 1.00 94.44 120 ALA A CA 1
ATOM 940 C C . ALA A 1 120 ? 20.229 1.448 0.747 1.00 94.44 120 ALA A C 1
ATOM 942 O O . ALA A 1 120 ? 20.366 1.059 1.909 1.00 94.44 120 ALA A O 1
ATOM 943 N N . LEU A 1 121 ? 19.342 2.396 0.423 1.00 92.06 121 LEU A N 1
ATOM 944 C CA . LEU A 1 121 ? 18.489 3.107 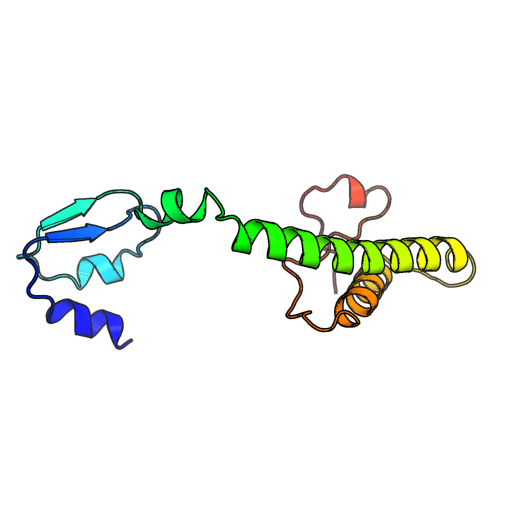1.375 1.00 92.06 121 LEU A CA 1
ATOM 945 C C . LEU A 1 121 ? 17.076 2.493 1.400 1.00 92.06 121 LEU A C 1
ATOM 947 O O . LEU A 1 121 ? 16.345 2.541 0.417 1.00 92.06 121 LEU A O 1
ATOM 951 N N . MET A 1 122 ? 16.672 1.940 2.550 1.00 89.38 122 MET A N 1
ATOM 952 C CA . MET A 1 122 ? 15.413 1.178 2.694 1.00 89.38 122 MET A CA 1
ATOM 953 C C . MET A 1 122 ? 14.139 2.011 2.501 1.00 89.38 122 MET A C 1
ATOM 955 O O . MET A 1 122 ? 13.118 1.485 2.069 1.00 89.38 122 MET A O 1
ATOM 959 N N . HIS A 1 123 ? 14.199 3.300 2.832 1.00 92.38 123 HIS A N 1
ATOM 960 C CA . HIS A 1 123 ? 13.098 4.255 2.689 1.00 92.38 123 HIS A CA 1
ATOM 961 C C . HIS A 1 123 ? 13.516 5.397 1.759 1.00 92.38 123 HIS A C 1
ATOM 963 O O . HIS A 1 123 ? 13.372 6.568 2.096 1.00 92.38 123 HIS A O 1
ATOM 969 N N . TYR A 1 124 ? 14.136 5.044 0.630 1.00 92.94 124 TYR A N 1
ATOM 970 C CA . TYR A 1 124 ? 14.473 6.013 -0.403 1.00 92.94 124 TYR A CA 1
ATOM 971 C C . TYR A 1 124 ? 13.217 6.493 -1.116 1.00 92.94 124 TYR A C 1
ATOM 973 O O . TYR A 1 124 ? 12.421 5.686 -1.597 1.00 92.94 124 TYR A O 1
ATOM 981 N N . GLU A 1 125 ? 13.107 7.805 -1.244 1.00 88.50 125 GLU A N 1
ATOM 982 C CA . GLU A 1 125 ? 12.118 8.452 -2.083 1.00 88.50 125 GLU A CA 1
ATOM 983 C C . GLU A 1 125 ? 12.872 9.267 -3.141 1.00 88.50 125 GLU A C 1
ATOM 985 O O . GLU A 1 125 ? 13.694 10.119 -2.779 1.00 88.50 125 GLU A O 1
ATOM 990 N N . PRO A 1 126 ? 12.664 8.994 -4.440 1.00 82.25 126 PRO A N 1
ATOM 991 C CA . PRO A 1 126 ? 13.228 9.835 -5.482 1.00 82.25 126 PRO A CA 1
ATOM 992 C C . PRO A 1 126 ? 12.613 11.232 -5.372 1.00 82.25 126 PRO A C 1
ATOM 994 O O . PRO A 1 126 ? 11.406 11.395 -5.510 1.00 82.25 126 PRO A O 1
ATOM 997 N N . GLY A 1 127 ? 13.444 12.236 -5.090 1.00 77.88 127 GLY A N 1
ATOM 998 C CA . GLY A 1 127 ? 12.973 13.601 -4.863 1.00 77.88 127 GLY A CA 1
ATOM 999 C C . GLY A 1 127 ? 12.368 14.249 -6.113 1.00 77.88 127 GLY A C 1
ATOM 1000 O O . GLY A 1 127 ? 12.911 14.107 -7.213 1.00 77.88 127 GLY A O 1
ATOM 1001 N N . HIS A 1 128 ? 11.280 14.996 -5.901 1.00 51.25 128 HIS A N 1
ATOM 1002 C CA . HIS A 1 128 ? 10.825 16.084 -6.773 1.00 51.25 128 HIS A CA 1
ATOM 1003 C C . HIS A 1 128 ? 11.637 17.364 -6.537 1.00 51.25 128 HIS A C 1
ATOM 1005 O O . HIS A 1 128 ? 11.991 17.641 -5.366 1.00 51.25 128 HIS A O 1
#

Radius of gyration: 23.15 Å; chains: 1; bounding box: 50×34×60 Å

Foldseek 3Di:
DVLLQVQLVDPDQEDEDAPVPDDVSSVVSHPPSYHYDHDPDPVVVVVVDDDPVRVVVVVVLVVQLVQLVVVLVVCCVVCPPVDDDDLVNSQVSSQVSSVPDPPDDDDPDRDQRADDPQVVDPPRDDDD

pLDDT: mean 94.48, std 5.77, range [51.25, 98.69]

Secondary structure (DSSP, 8-state):
-HHHHHHTT---SEEEE-TTTS-HHHHHTS-TTSEEEE---THHHHTTS--HHHHHHHHHHHHHHHHHHHHHHHHHHHHBTTB---HHHHHHHHHHHHTTSTT----SS------GGGGG-TT-----

Sequence (128 aa):
EAIYSDLHHIDQKSVLIDPDVVNSELVNELPSSVTLIKKPNPTLLMKAVKNPTEIKNTEAAHIDDGVAVTRFIYWLKHTVGKEPITEMSAADKLLEFRKAADDFIEVSFDTISAYKENAALMHYEPGH